Protein AF-D7MN73-F1 (afdb_monomer_lite)

Organism: Arabidopsis lyrata subsp. lyrata (NCBI:txid81972)

pLDDT: mean 75.79, std 19.29, range [33.62, 96.88]

Structure (mmCIF, N/CA/C/O backbone):
data_AF-D7MN73-F1
#
_entry.id   AF-D7MN73-F1
#
loop_
_atom_site.group_PDB
_atom_site.id
_atom_site.type_symbol
_atom_site.label_atom_id
_atom_site.label_alt_id
_atom_site.label_comp_id
_atom_site.label_asym_id
_atom_site.label_entity_id
_atom_site.label_seq_id
_atom_site.pdbx_PDB_ins_code
_atom_site.Cartn_x
_atom_site.Cartn_y
_atom_site.Cartn_z
_atom_site.occupancy
_atom_site.B_iso_or_equiv
_atom_site.auth_seq_id
_atom_site.auth_comp_id
_atom_site.auth_asym_id
_atom_site.auth_atom_id
_atom_site.pdbx_PDB_model_num
ATOM 1 N N . MET A 1 1 ? 33.977 55.362 81.901 1.00 36.03 1 MET A N 1
ATOM 2 C CA . MET A 1 1 ? 35.377 55.824 81.799 1.00 36.03 1 MET A CA 1
ATOM 3 C C . MET A 1 1 ? 36.002 55.154 80.587 1.00 36.03 1 MET A C 1
ATOM 5 O O . MET A 1 1 ? 36.007 53.937 80.608 1.00 36.03 1 MET A O 1
ATOM 9 N N . ALA A 1 2 ? 36.448 55.960 79.603 1.00 33.62 2 ALA A N 1
ATOM 10 C CA . ALA A 1 2 ? 37.440 55.701 78.534 1.00 33.62 2 ALA A CA 1
ATOM 11 C C . ALA A 1 2 ? 37.288 54.432 77.657 1.00 33.62 2 ALA A C 1
ATOM 13 O O . ALA A 1 2 ? 36.936 53.378 78.149 1.00 33.62 2 ALA A O 1
ATOM 14 N N . SER A 1 3 ? 37.621 54.329 76.372 1.00 35.16 3 SER A N 1
ATOM 15 C CA . SER A 1 3 ? 38.051 55.149 75.224 1.00 35.16 3 SER A CA 1
ATOM 16 C C . SER A 1 3 ? 38.224 54.069 74.125 1.00 35.16 3 SER A C 1
ATOM 18 O O . SER A 1 3 ? 38.653 52.963 74.432 1.00 35.16 3 SER A O 1
ATOM 20 N N . SER A 1 4 ? 37.898 54.224 72.847 1.00 36.56 4 SER A N 1
ATOM 21 C CA . SER A 1 4 ? 38.751 54.859 71.835 1.00 36.56 4 SER A CA 1
ATOM 22 C C . SER A 1 4 ? 38.380 54.264 70.464 1.00 36.56 4 SER A C 1
ATOM 24 O O . SER A 1 4 ? 38.065 53.082 70.349 1.00 36.56 4 SER A O 1
ATOM 26 N N . LEU A 1 5 ? 38.390 55.119 69.444 1.00 39.31 5 LEU A N 1
ATOM 27 C CA . LEU A 1 5 ? 38.181 54.827 68.024 1.00 39.31 5 LEU A CA 1
ATOM 28 C C . LEU A 1 5 ? 39.469 54.337 67.343 1.00 39.31 5 LEU A C 1
ATOM 30 O O . LEU A 1 5 ? 40.548 54.811 67.683 1.00 39.31 5 LEU A O 1
ATOM 34 N N . SER A 1 6 ? 39.331 53.504 66.306 1.00 37.16 6 SER A N 1
ATOM 35 C CA . SER A 1 6 ? 4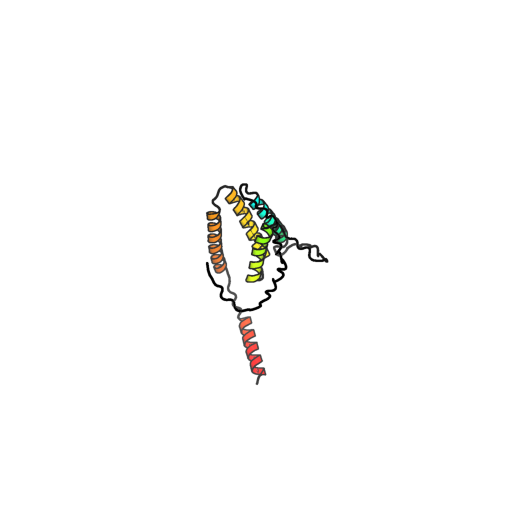0.101 53.494 65.035 1.00 37.16 6 SER A CA 1
ATOM 36 C C . SER A 1 6 ? 39.657 52.252 64.228 1.00 37.16 6 SER A C 1
ATOM 38 O O . SER A 1 6 ? 39.258 51.266 64.830 1.00 37.16 6 SER A O 1
ATOM 40 N N . ALA A 1 7 ? 39.603 52.167 62.899 1.00 35.38 7 ALA A N 1
ATOM 41 C CA . ALA A 1 7 ? 40.021 53.003 61.782 1.00 35.38 7 ALA A CA 1
ATOM 42 C C . ALA A 1 7 ? 39.158 52.635 60.548 1.00 35.38 7 ALA A C 1
ATOM 44 O O . ALA A 1 7 ? 38.699 51.500 60.427 1.00 35.38 7 ALA A O 1
ATOM 45 N N . LEU A 1 8 ? 38.983 53.566 59.607 1.00 40.75 8 LEU A N 1
ATOM 46 C CA . LEU A 1 8 ? 38.682 53.258 58.198 1.00 40.75 8 LEU A CA 1
ATOM 47 C C . LEU A 1 8 ? 40.020 53.189 57.441 1.00 40.75 8 LEU A C 1
ATOM 49 O O . LEU A 1 8 ? 40.956 53.883 57.850 1.00 40.75 8 LEU A O 1
ATOM 53 N N . PRO A 1 9 ? 40.132 52.428 56.332 1.00 41.91 9 PRO A N 1
ATOM 54 C CA . PRO A 1 9 ? 40.001 53.119 55.045 1.00 41.91 9 PRO A CA 1
ATOM 55 C C . PRO A 1 9 ? 39.524 52.267 53.846 1.00 41.91 9 PRO A C 1
ATOM 57 O O . PRO A 1 9 ? 39.570 51.043 53.835 1.00 41.91 9 PRO A O 1
ATOM 60 N N . PHE A 1 10 ? 39.230 53.014 52.779 1.00 35.28 10 PHE A N 1
ATOM 61 C CA . PHE A 1 10 ? 39.576 52.731 51.382 1.00 35.28 10 PHE A CA 1
ATOM 62 C C . PHE A 1 10 ? 38.466 52.265 50.419 1.00 35.28 10 PHE A C 1
ATOM 64 O O . PHE A 1 10 ? 37.763 51.278 50.595 1.00 35.28 10 PHE A O 1
ATOM 71 N N . SER A 1 11 ? 38.356 53.079 49.375 1.00 43.25 11 SER A N 1
ATOM 72 C CA . SER A 1 11 ? 37.472 53.112 48.213 1.00 43.25 11 SER A CA 1
ATOM 73 C C . SER A 1 11 ? 37.673 51.973 47.210 1.00 43.25 11 SER A C 1
ATOM 75 O O . SER A 1 11 ? 38.819 51.633 46.949 1.00 43.25 11 SER A O 1
ATOM 77 N N . ASP A 1 12 ? 36.610 51.559 46.499 1.00 35.53 12 ASP A N 1
ATOM 78 C CA . ASP A 1 12 ? 36.585 51.703 45.030 1.00 35.53 12 ASP A CA 1
ATOM 79 C C . ASP A 1 12 ? 35.171 51.630 44.411 1.00 35.53 12 ASP A C 1
ATOM 81 O O . ASP A 1 12 ? 34.273 50.921 44.872 1.00 35.53 12 ASP A O 1
ATOM 85 N N . ARG A 1 13 ? 34.990 52.398 43.335 1.00 43.38 13 ARG A N 1
ATOM 86 C CA . ARG A 1 13 ? 33.816 52.483 42.462 1.00 43.38 13 ARG A CA 1
ATOM 87 C C . ARG A 1 13 ? 33.722 51.243 41.575 1.00 43.38 13 ARG A C 1
ATOM 89 O O . ARG A 1 13 ? 34.643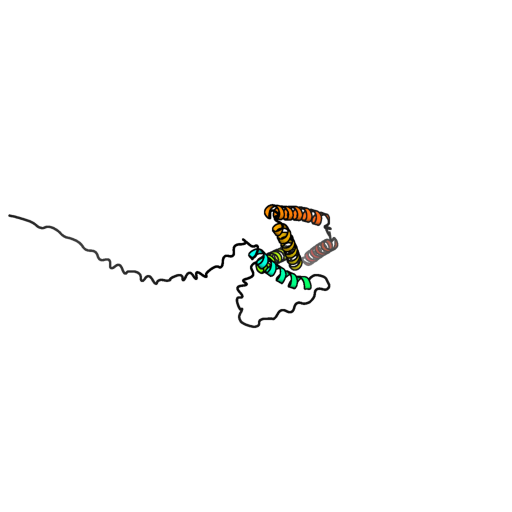 50.984 40.820 1.00 43.38 13 ARG A O 1
ATOM 96 N N . THR A 1 14 ? 32.538 50.640 41.454 1.00 39.81 14 THR A N 1
ATOM 97 C CA . THR A 1 14 ? 32.062 50.164 40.139 1.00 39.81 14 THR A CA 1
ATOM 98 C C . THR A 1 14 ? 30.546 50.322 40.009 1.00 39.81 14 THR A C 1
ATOM 100 O O . THR A 1 14 ? 29.739 49.665 40.662 1.00 39.81 14 THR A O 1
ATOM 103 N N . PHE A 1 15 ? 30.147 51.235 39.127 1.00 44.38 15 PHE A N 1
ATOM 104 C CA . PHE A 1 15 ? 28.768 51.476 38.721 1.00 44.38 15 PHE A CA 1
ATOM 105 C C . PHE A 1 15 ? 28.333 50.341 37.775 1.00 44.38 15 PHE A C 1
ATOM 107 O O . PHE A 1 15 ? 28.584 50.386 36.570 1.00 44.38 15 PHE A O 1
ATOM 114 N N . ARG A 1 16 ? 27.720 49.277 38.306 1.00 41.97 16 ARG A N 1
ATOM 115 C CA . ARG A 1 16 ? 27.167 48.181 37.489 1.00 41.97 16 ARG A CA 1
ATOM 116 C C . ARG A 1 16 ? 25.845 48.627 36.847 1.00 41.97 16 ARG A C 1
ATOM 118 O O . ARG A 1 16 ? 24.807 48.659 37.504 1.00 41.97 16 ARG A O 1
ATOM 125 N N . LYS A 1 17 ? 25.863 48.950 35.547 1.00 45.38 17 LYS A N 1
ATOM 126 C CA . LYS A 1 17 ? 24.643 49.100 34.730 1.00 45.38 17 LYS A CA 1
ATOM 127 C C . LYS A 1 17 ? 23.897 47.754 34.677 1.00 45.38 17 LYS A C 1
ATOM 129 O O . LYS A 1 17 ? 24.476 46.752 34.266 1.00 45.38 17 LYS A O 1
ATOM 134 N N . LYS A 1 18 ? 22.616 47.725 35.070 1.00 41.78 18 LYS A N 1
ATOM 135 C CA . LYS A 1 18 ? 21.716 46.579 34.833 1.00 41.78 18 LYS A CA 1
ATOM 136 C C . LYS A 1 18 ? 21.454 46.446 33.322 1.00 41.78 18 LYS A C 1
ATOM 138 O O . LYS A 1 18 ? 21.099 47.453 32.709 1.00 41.78 18 LYS A O 1
ATOM 143 N N . PRO A 1 19 ? 21.588 45.258 32.707 1.00 41.81 19 PRO A N 1
ATOM 144 C CA . PRO A 1 19 ? 21.167 45.073 31.327 1.00 41.81 19 PRO A CA 1
ATOM 145 C C . PRO A 1 19 ? 19.636 45.096 31.247 1.00 41.81 19 PRO A C 1
ATOM 147 O O . PRO A 1 19 ? 18.942 44.423 32.008 1.00 41.81 19 PRO A O 1
ATOM 150 N N . SER A 1 20 ? 19.122 45.893 30.312 1.00 45.16 20 SER A N 1
ATOM 151 C CA . SER A 1 20 ? 17.730 45.884 29.870 1.00 45.16 20 SER A CA 1
ATOM 152 C C . SER A 1 20 ? 17.434 44.519 29.243 1.00 45.16 20 SER A C 1
ATOM 154 O O . SER A 1 20 ? 17.771 44.274 28.083 1.00 45.16 20 SER A O 1
ATOM 156 N N . SER A 1 21 ? 16.828 43.617 30.011 1.00 51.53 21 SER A N 1
ATOM 157 C CA . SER A 1 21 ? 16.269 42.371 29.499 1.00 51.53 21 SER A CA 1
ATOM 158 C C . SER A 1 21 ? 15.045 42.706 28.647 1.00 51.53 21 SER A C 1
ATOM 160 O O . SER A 1 21 ? 13.918 42.768 29.142 1.00 51.53 21 SER A O 1
ATOM 162 N N . SER A 1 22 ? 15.272 42.961 27.358 1.00 49.62 22 SER A N 1
ATOM 163 C CA . SER A 1 22 ? 14.216 42.903 26.356 1.00 49.62 22 SER A CA 1
ATOM 164 C C . SER A 1 22 ? 13.629 41.499 26.420 1.00 49.62 22 SER A C 1
ATOM 166 O O . SER A 1 22 ? 14.261 40.536 25.981 1.00 49.62 22 SER A O 1
ATOM 168 N N . ASN A 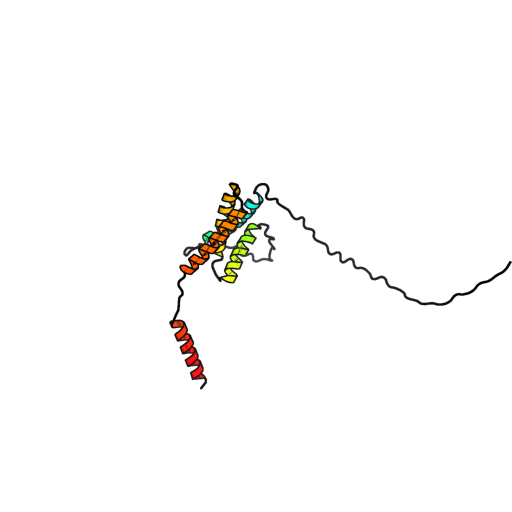1 23 ? 12.453 41.377 27.028 1.00 44.88 23 ASN A N 1
ATOM 169 C CA . ASN A 1 23 ? 11.679 40.152 27.046 1.00 44.88 23 ASN A CA 1
ATOM 170 C C . ASN A 1 23 ? 11.314 39.772 25.604 1.00 44.88 23 ASN A C 1
ATOM 172 O O . ASN A 1 23 ? 10.235 40.097 25.108 1.00 44.88 23 ASN A O 1
ATOM 176 N N . PHE A 1 24 ? 12.216 39.065 24.928 1.00 47.22 24 PHE A N 1
ATOM 177 C CA . PHE A 1 24 ? 11.911 38.305 23.728 1.00 47.22 24 PHE A CA 1
ATOM 178 C C . PHE A 1 24 ? 11.159 37.059 24.197 1.00 47.22 24 PHE A C 1
ATOM 180 O O . PHE A 1 24 ? 11.692 35.953 24.248 1.00 47.22 24 PHE A O 1
ATOM 187 N N . PHE A 1 25 ? 9.917 37.262 24.645 1.00 51.31 25 PHE A N 1
ATOM 188 C CA . PHE A 1 25 ? 8.993 36.167 24.878 1.00 51.31 25 PHE A CA 1
ATOM 189 C C . PHE A 1 25 ? 8.840 35.447 23.539 1.00 51.31 25 PHE A C 1
ATOM 191 O O . PHE A 1 25 ? 8.121 35.906 22.649 1.00 51.31 25 PHE A O 1
ATOM 198 N N . LEU A 1 26 ? 9.534 34.318 23.389 1.00 56.97 26 LEU A N 1
ATOM 199 C CA . LEU A 1 26 ? 9.176 33.296 22.424 1.00 56.97 26 LEU A CA 1
ATOM 200 C C . LEU A 1 26 ? 7.730 32.928 22.744 1.00 56.97 26 LEU A C 1
ATOM 202 O O . LEU A 1 26 ? 7.446 32.167 23.666 1.00 56.97 26 LEU A O 1
ATOM 206 N N . ARG A 1 27 ? 6.801 33.547 22.017 1.00 50.62 27 ARG A N 1
ATOM 207 C CA . ARG A 1 27 ? 5.392 33.182 22.000 1.00 50.62 27 ARG A CA 1
ATOM 208 C C . ARG A 1 27 ? 5.345 31.741 21.499 1.00 50.62 27 ARG A C 1
ATOM 210 O O . ARG A 1 27 ? 5.281 31.499 20.295 1.00 50.62 27 ARG A O 1
ATOM 217 N N . ALA A 1 28 ? 5.414 30.780 22.415 1.00 59.91 28 ALA A N 1
ATOM 218 C CA . ALA A 1 28 ? 5.048 29.410 22.128 1.00 59.91 28 ALA A CA 1
ATOM 219 C C . ALA A 1 28 ? 3.586 29.462 21.678 1.00 59.91 28 ALA A C 1
ATOM 221 O O . ALA A 1 28 ? 2.674 29.635 22.485 1.00 59.91 28 ALA A O 1
ATOM 222 N N . ARG A 1 29 ? 3.355 29.402 20.362 1.00 56.25 29 ARG A N 1
ATOM 223 C CA . ARG A 1 29 ? 2.027 29.149 19.808 1.00 56.25 29 ARG A CA 1
ATOM 224 C C . ARG A 1 29 ? 1.683 27.711 20.179 1.00 56.25 29 ARG A C 1
ATOM 226 O O . ARG A 1 29 ? 1.901 26.794 19.394 1.00 56.25 29 ARG A O 1
ATOM 233 N N . ALA A 1 30 ? 1.195 27.510 21.397 1.00 60.72 30 ALA A N 1
ATOM 234 C CA . ALA A 1 30 ? 0.545 26.273 21.778 1.00 60.72 30 ALA A CA 1
ATOM 235 C C . ALA A 1 30 ? -0.796 26.233 21.035 1.00 60.72 30 ALA A C 1
ATOM 237 O O . ALA A 1 30 ? -1.804 26.759 21.496 1.00 60.72 30 ALA A O 1
ATOM 238 N N . ALA A 1 31 ? -0.775 25.690 19.820 1.00 66.81 31 ALA A N 1
ATOM 239 C CA . ALA A 1 31 ? -1.994 25.283 19.148 1.00 66.81 31 ALA A CA 1
ATOM 240 C C . ALA A 1 31 ? -2.534 24.055 19.887 1.00 66.81 31 ALA A C 1
ATOM 242 O O . ALA A 1 31 ? -1.795 23.088 20.095 1.00 66.81 31 ALA A O 1
ATOM 243 N N . ALA A 1 32 ? -3.801 24.100 20.299 1.00 70.06 32 ALA A N 1
ATOM 244 C CA . ALA A 1 32 ? -4.473 22.934 20.850 1.00 70.06 32 ALA A CA 1
ATOM 245 C C . ALA A 1 32 ? -4.418 21.807 19.810 1.00 70.06 32 ALA A C 1
ATOM 247 O O . ALA A 1 32 ? -4.772 22.006 18.647 1.00 70.06 32 ALA A O 1
ATOM 248 N N . LYS A 1 33 ? -3.903 20.644 20.212 1.00 73.25 33 LYS A N 1
ATOM 249 C CA . LYS A 1 33 ? -3.773 19.488 19.330 1.00 73.25 33 LYS A CA 1
ATOM 250 C C . LYS A 1 33 ? -4.889 18.516 19.656 1.00 73.25 33 LYS A C 1
ATOM 252 O O . LYS A 1 33 ? -4.950 18.004 20.770 1.00 73.25 33 LYS A O 1
ATOM 257 N N . GLU A 1 34 ? -5.769 18.282 18.696 1.00 72.31 34 GLU A N 1
ATOM 258 C CA . GLU A 1 34 ? -6.813 17.277 18.847 1.00 72.31 34 GLU A CA 1
ATOM 259 C C . GLU A 1 34 ? -6.183 15.881 18.850 1.00 72.31 34 GLU A C 1
ATOM 261 O O . GLU A 1 34 ? -5.422 15.513 17.950 1.00 72.31 34 GLU A O 1
ATOM 266 N N . VAL A 1 35 ? -6.479 15.104 19.893 1.00 74.19 35 VAL A N 1
ATOM 267 C CA . VAL A 1 35 ? -6.028 13.719 20.035 1.00 74.19 35 VAL A CA 1
ATOM 268 C C . VAL A 1 35 ? -7.247 12.822 19.911 1.00 74.19 35 VAL A C 1
ATOM 270 O O . VAL A 1 35 ? -8.132 12.832 20.764 1.00 74.19 35 VAL A O 1
ATOM 273 N N . HIS A 1 36 ? -7.290 12.027 18.846 1.00 70.88 36 HIS A N 1
ATOM 274 C CA . HIS A 1 36 ? -8.321 11.014 18.675 1.00 70.88 36 HIS A CA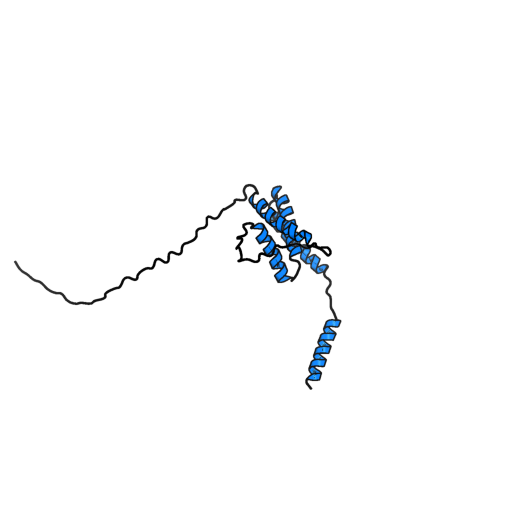 1
ATOM 275 C C . HIS A 1 36 ? -7.784 9.644 19.080 1.00 70.88 36 HIS A C 1
ATOM 277 O O . HIS A 1 36 ? -6.781 9.172 18.542 1.00 70.88 36 HIS A O 1
ATOM 283 N N . PHE A 1 37 ? -8.482 8.982 19.998 1.00 73.81 37 PHE A N 1
ATOM 284 C CA . PHE A 1 37 ? -8.184 7.606 20.372 1.00 73.81 37 PHE A CA 1
ATOM 285 C C . PHE A 1 37 ? -8.966 6.643 19.487 1.00 73.81 37 PHE A C 1
ATOM 287 O O . PHE A 1 37 ? -10.167 6.795 19.277 1.00 73.81 37 PHE A O 1
ATOM 294 N N . ASN A 1 38 ? -8.287 5.612 18.995 1.00 70.56 38 ASN A N 1
ATOM 295 C CA . ASN A 1 38 ? -8.888 4.570 18.172 1.00 70.56 38 ASN A CA 1
ATOM 296 C C . ASN A 1 38 ? -9.637 3.535 19.039 1.00 70.56 38 ASN A C 1
ATOM 298 O O . ASN A 1 38 ? -9.345 2.347 18.951 1.00 70.56 38 ASN A O 1
ATOM 302 N N . ARG A 1 39 ? -10.546 3.978 19.921 1.00 66.25 39 ARG A N 1
ATOM 303 C CA . ARG A 1 39 ? -11.378 3.071 20.738 1.00 66.25 39 ARG A CA 1
ATOM 304 C C . ARG A 1 39 ? -12.490 2.418 19.908 1.00 66.25 39 ARG A C 1
ATOM 306 O O . ARG A 1 39 ? -12.736 1.233 20.071 1.00 66.25 39 ARG A O 1
ATOM 313 N N . ASP A 1 40 ? -13.041 3.155 18.939 1.00 66.94 40 ASP A N 1
ATOM 314 C CA . ASP A 1 40 ? -14.220 2.727 18.163 1.00 66.94 40 ASP A CA 1
ATOM 315 C C . ASP A 1 40 ? -13.915 2.442 16.677 1.00 66.94 40 ASP A C 1
ATOM 317 O O . ASP A 1 40 ? -14.817 2.379 15.841 1.00 66.94 40 ASP A O 1
ATOM 321 N N . GLY A 1 41 ? -12.636 2.386 16.281 1.00 73.00 41 GLY A N 1
ATOM 322 C CA . GLY A 1 41 ? -12.254 2.294 14.861 1.00 73.00 41 GLY A CA 1
ATOM 323 C C . GLY A 1 41 ? -12.526 3.574 14.048 1.00 73.00 41 GLY A C 1
ATOM 324 O O . GLY A 1 41 ? -12.306 3.622 12.840 1.00 73.00 41 GLY A O 1
ATOM 325 N N . SER A 1 42 ? -13.001 4.647 14.681 1.00 75.06 42 SER A N 1
ATOM 326 C CA . SER A 1 42 ? -13.339 5.910 14.011 1.00 75.06 42 SER A CA 1
ATOM 327 C C . SER A 1 42 ? -12.117 6.585 13.374 1.00 75.06 42 SER A C 1
ATOM 329 O O . SER A 1 42 ? -12.209 7.140 12.279 1.00 75.06 42 SER A O 1
ATOM 331 N N . VAL A 1 43 ? -10.948 6.484 14.014 1.00 80.06 43 VAL A N 1
ATOM 332 C CA . VAL A 1 43 ? -9.680 7.024 13.498 1.00 80.06 43 VAL A CA 1
ATOM 333 C C . VAL A 1 43 ? -9.212 6.248 12.270 1.00 80.06 43 VAL A C 1
ATOM 335 O O . VAL A 1 43 ? -8.837 6.856 11.271 1.00 80.06 43 VAL A O 1
ATOM 338 N N . THR A 1 44 ? -9.282 4.916 12.304 1.00 80.75 44 THR A N 1
ATOM 339 C CA . THR A 1 44 ? -8.899 4.076 11.156 1.00 80.75 44 THR A CA 1
ATOM 340 C C . THR A 1 44 ? -9.813 4.307 9.957 1.00 80.75 44 THR A C 1
ATOM 342 O O . THR A 1 44 ? -9.306 4.451 8.847 1.00 80.75 44 THR A O 1
ATOM 345 N N . LYS A 1 45 ? -11.123 4.486 10.170 1.00 83.62 45 LYS A N 1
ATOM 346 C CA . LYS A 1 45 ? -12.067 4.882 9.109 1.00 83.62 45 LYS A CA 1
ATOM 347 C C . LYS A 1 45 ? -11.743 6.250 8.500 1.00 83.62 45 LYS A C 1
ATOM 349 O O . LYS A 1 45 ? -11.784 6.392 7.282 1.00 83.62 45 LYS A O 1
ATOM 354 N N . LYS A 1 46 ? -11.379 7.253 9.312 1.00 83.62 46 LYS A N 1
ATOM 355 C CA . LYS A 1 46 ? -10.949 8.574 8.806 1.00 83.62 46 LYS A CA 1
ATOM 356 C C . LYS A 1 46 ? -9.673 8.473 7.961 1.00 83.62 46 LYS A C 1
ATOM 358 O O . LYS A 1 46 ? -9.592 9.083 6.898 1.00 83.62 46 LYS A O 1
ATOM 363 N N . LEU A 1 47 ? -8.698 7.674 8.402 1.00 85.19 47 LEU A N 1
ATOM 364 C CA . LEU A 1 47 ? -7.470 7.419 7.639 1.00 85.19 47 LEU A CA 1
ATOM 365 C C . LEU A 1 47 ? -7.760 6.689 6.323 1.00 85.19 47 LEU A C 1
ATOM 367 O O . LEU A 1 47 ? -7.221 7.072 5.283 1.00 85.19 47 LEU A O 1
ATOM 371 N N . GLN A 1 48 ? -8.634 5.682 6.365 1.00 87.56 48 GLN A N 1
ATOM 372 C CA . GLN A 1 48 ? -9.065 4.935 5.189 1.00 87.56 48 GLN A CA 1
ATOM 373 C C . GLN A 1 48 ? -9.769 5.848 4.185 1.00 87.56 48 GLN A C 1
ATOM 375 O O . GLN A 1 48 ? -9.394 5.847 3.021 1.00 87.56 48 GLN A O 1
ATOM 380 N N . ALA A 1 49 ? -10.690 6.708 4.626 1.00 88.75 49 ALA A N 1
ATOM 381 C CA . ALA A 1 49 ? -11.370 7.657 3.744 1.00 88.75 49 ALA A CA 1
ATOM 382 C C . ALA A 1 49 ? -10.385 8.590 3.009 1.00 88.75 49 ALA A C 1
ATOM 384 O O . ALA A 1 49 ? -10.570 8.896 1.829 1.00 88.75 49 ALA A O 1
ATOM 385 N N . GLY A 1 50 ? -9.307 9.012 3.682 1.00 88.00 50 GLY A N 1
ATOM 386 C CA . GLY A 1 50 ? -8.219 9.756 3.048 1.00 88.00 50 GLY A CA 1
ATOM 387 C C . GLY A 1 50 ? -7.475 8.940 1.985 1.00 88.00 50 GLY A C 1
ATOM 388 O O . GLY A 1 50 ? -7.235 9.437 0.885 1.00 88.00 50 GLY A O 1
ATOM 389 N N . ALA A 1 51 ? -7.143 7.682 2.279 1.00 89.25 51 ALA A N 1
ATOM 390 C CA . ALA A 1 51 ? -6.514 6.777 1.315 1.00 89.25 51 ALA A CA 1
ATOM 391 C C . ALA A 1 51 ? -7.429 6.485 0.108 1.00 89.25 51 ALA A C 1
ATOM 393 O O . ALA A 1 51 ? -6.975 6.550 -1.035 1.00 89.25 51 ALA A O 1
ATOM 394 N N . ASP A 1 52 ? -8.721 6.246 0.352 1.00 92.00 52 ASP A N 1
ATOM 395 C CA . ASP A 1 52 ? -9.748 5.994 -0.664 1.00 92.00 52 ASP A CA 1
ATOM 396 C C . ASP A 1 52 ? -9.861 7.157 -1.653 1.00 92.00 52 ASP A C 1
ATOM 398 O O . ASP A 1 52 ? -10.025 6.945 -2.855 1.00 92.00 52 ASP A O 1
ATOM 402 N N . MET A 1 53 ? -9.770 8.397 -1.164 1.00 90.12 53 MET A N 1
ATOM 403 C CA . MET A 1 53 ? -9.849 9.591 -2.007 1.00 90.12 53 MET A CA 1
ATOM 404 C C . MET A 1 53 ? -8.713 9.631 -3.035 1.00 90.12 53 MET A C 1
ATOM 406 O O . MET A 1 53 ? -8.954 9.868 -4.220 1.00 90.12 53 MET A O 1
ATOM 410 N N . VAL A 1 54 ? -7.479 9.364 -2.597 1.00 88.88 54 VAL A N 1
ATOM 411 C CA . VAL A 1 54 ? -6.306 9.339 -3.485 1.00 88.88 54 VAL A CA 1
ATOM 412 C C . VAL A 1 54 ? -6.388 8.157 -4.446 1.00 88.88 54 VAL A C 1
ATOM 414 O O . VAL A 1 54 ? -6.123 8.313 -5.637 1.00 88.88 54 VAL A O 1
ATOM 417 N N . ALA A 1 55 ? -6.792 6.987 -3.954 1.00 90.56 55 ALA A N 1
ATOM 418 C CA . ALA A 1 55 ? -6.907 5.784 -4.767 1.00 90.56 55 ALA A CA 1
ATOM 419 C C . ALA A 1 55 ? -7.963 5.927 -5.871 1.00 90.56 55 ALA A C 1
ATOM 421 O O . ALA A 1 55 ? -7.704 5.543 -7.006 1.00 90.56 55 ALA A O 1
ATOM 422 N N . LYS A 1 56 ? -9.117 6.545 -5.589 1.00 89.56 56 LYS A N 1
ATOM 423 C CA . LYS A 1 56 ? -10.145 6.826 -6.609 1.00 89.56 56 LYS A CA 1
ATOM 424 C C . LYS A 1 56 ? -9.635 7.770 -7.698 1.00 89.56 56 LYS A C 1
ATOM 426 O O . LYS A 1 56 ? -9.912 7.546 -8.874 1.00 89.56 56 LYS A O 1
ATOM 431 N N . LEU A 1 57 ? -8.874 8.796 -7.313 1.00 88.19 57 LEU A N 1
ATOM 432 C CA . LEU A 1 57 ? -8.277 9.751 -8.249 1.00 88.19 57 LEU A CA 1
ATOM 433 C C . LEU A 1 57 ? -7.239 9.086 -9.163 1.00 88.19 57 LEU A C 1
ATOM 435 O O . LEU A 1 57 ? -7.208 9.340 -10.359 1.00 88.19 57 LEU A O 1
ATOM 439 N N . LEU A 1 58 ? -6.379 8.246 -8.597 1.00 89.19 58 LEU A N 1
ATOM 440 C CA . LEU A 1 58 ? -5.288 7.600 -9.328 1.00 89.19 58 LEU A CA 1
ATOM 441 C C . LEU A 1 58 ? -5.726 6.318 -10.050 1.00 89.19 58 LEU A C 1
ATOM 443 O O . LEU A 1 58 ? -5.110 5.903 -11.029 1.00 89.19 58 LEU A O 1
ATOM 447 N N . GLY A 1 59 ? -6.821 5.702 -9.610 1.00 88.19 59 GLY A N 1
ATOM 448 C CA . GLY A 1 59 ? -7.399 4.526 -10.250 1.00 88.19 59 GLY A CA 1
ATOM 449 C C . GLY A 1 59 ? -7.883 4.812 -11.668 1.00 88.19 59 GLY A C 1
ATOM 450 O O . GLY A 1 59 ? -7.748 3.958 -12.538 1.00 88.19 59 GLY A O 1
ATOM 451 N N . VAL A 1 60 ? -8.376 6.026 -11.941 1.00 88.31 60 VAL A N 1
ATOM 452 C CA . VAL A 1 60 ? -8.803 6.401 -13.299 1.00 88.31 60 VAL A CA 1
ATOM 453 C C . VAL A 1 60 ? -7.632 6.640 -14.251 1.00 88.31 60 VAL A C 1
ATOM 455 O O . VAL A 1 60 ? -7.830 6.572 -15.460 1.00 88.31 60 VAL A O 1
ATOM 458 N N . THR A 1 61 ? -6.427 6.895 -13.731 1.00 87.19 61 THR A N 1
ATOM 459 C CA . THR A 1 61 ? -5.224 7.152 -14.538 1.00 87.19 61 THR A CA 1
ATOM 460 C C . THR A 1 61 ? -4.426 5.886 -14.845 1.00 87.19 61 THR A C 1
ATOM 462 O O . THR A 1 61 ? -3.458 5.952 -15.595 1.00 87.19 61 THR A O 1
ATOM 465 N N . LEU A 1 62 ? -4.788 4.738 -14.264 1.00 87.81 62 LEU A N 1
ATOM 466 C CA . LEU A 1 62 ? -4.021 3.506 -14.424 1.00 87.81 62 LEU A CA 1
ATOM 467 C C . LEU A 1 62 ? -4.338 2.799 -15.757 1.00 87.81 62 LEU A C 1
ATOM 469 O O . LEU A 1 62 ? -5.497 2.658 -16.147 1.00 87.81 62 LEU A O 1
ATOM 473 N N . GLY A 1 63 ? -3.297 2.279 -16.412 1.00 86.81 63 GLY A N 1
ATOM 474 C CA . GLY A 1 63 ? -3.402 1.440 -17.608 1.00 86.81 63 GLY A CA 1
ATOM 475 C C . GLY A 1 63 ? -3.306 2.200 -18.941 1.00 86.81 63 GLY A C 1
ATOM 476 O O . GLY A 1 63 ? -3.306 3.429 -18.973 1.00 86.81 63 GLY A O 1
ATOM 477 N N . PRO A 1 64 ? -3.249 1.474 -20.075 1.00 84.44 64 PRO A N 1
ATOM 478 C CA . PRO A 1 64 ? -3.022 2.061 -21.403 1.00 84.44 64 PRO A CA 1
ATOM 479 C C . PRO A 1 64 ? -4.166 2.965 -21.889 1.00 84.44 64 PRO A C 1
ATOM 481 O O . PRO A 1 64 ? -3.989 3.736 -22.824 1.00 84.44 64 PRO A O 1
ATOM 484 N N . LYS A 1 65 ? -5.345 2.870 -21.261 1.00 88.38 65 LYS A N 1
ATOM 485 C CA . LYS A 1 65 ? -6.518 3.721 -21.515 1.00 88.38 65 LYS A CA 1
ATOM 486 C C . LYS A 1 65 ? -6.850 4.608 -20.307 1.00 88.38 65 LYS A C 1
ATOM 488 O O . LYS A 1 65 ? -8.026 4.849 -20.028 1.00 88.38 65 LYS A O 1
ATOM 493 N N . GLY A 1 66 ? -5.828 5.043 -19.568 1.00 86.19 66 GLY A N 1
ATOM 494 C CA . GLY A 1 66 ? -5.984 5.969 -18.449 1.00 86.19 66 GLY A CA 1
ATOM 495 C C . GLY A 1 66 ? -6.730 7.239 -18.870 1.00 86.19 66 GLY A C 1
ATOM 496 O O . GLY A 1 66 ? -6.521 7.774 -19.959 1.00 86.19 66 GLY A O 1
ATOM 497 N N . ARG A 1 67 ? -7.644 7.704 -18.019 1.00 89.81 67 ARG A N 1
ATOM 498 C CA . ARG A 1 67 ? -8.421 8.927 -18.239 1.00 89.81 67 ARG A CA 1
ATOM 499 C C . ARG A 1 67 ? -7.663 10.136 -17.709 1.00 89.81 67 ARG A C 1
ATOM 501 O O . ARG A 1 67 ? -7.001 10.064 -16.677 1.00 89.81 67 ARG A O 1
ATOM 508 N N . ASN A 1 68 ? -7.835 11.268 -18.382 1.00 87.44 68 ASN A N 1
ATOM 509 C CA . ASN A 1 68 ? -7.264 12.533 -17.941 1.00 87.44 68 ASN A CA 1
ATOM 510 C C . ASN A 1 68 ? -7.993 13.047 -16.697 1.00 87.44 68 ASN A C 1
ATOM 512 O O . ASN A 1 68 ? -9.222 13.008 -16.615 1.00 87.44 68 ASN A O 1
ATOM 516 N N . VAL A 1 69 ? -7.224 13.568 -15.745 1.00 84.81 69 VAL A N 1
ATOM 517 C CA . VAL A 1 69 ? -7.738 14.209 -14.534 1.00 84.81 69 VAL A CA 1
ATOM 518 C C . VAL A 1 69 ? -7.536 15.711 -14.674 1.00 84.81 69 VAL A C 1
ATOM 520 O O . VAL A 1 69 ? -6.417 16.176 -14.880 1.00 84.81 69 VAL A O 1
ATOM 523 N N . VAL A 1 70 ? -8.621 16.477 -14.566 1.00 83.25 70 VAL A N 1
ATOM 524 C CA . VAL A 1 70 ? -8.563 17.940 -14.629 1.00 83.25 70 VAL A CA 1
ATOM 525 C C . VAL A 1 70 ? -8.232 18.480 -13.244 1.00 83.25 70 VAL A C 1
ATOM 527 O O . VAL A 1 70 ? -8.966 18.253 -12.283 1.00 83.25 70 VAL A O 1
ATOM 530 N N . LEU A 1 71 ? -7.123 19.209 -13.144 1.00 80.81 71 LEU A N 1
ATOM 531 C CA . LEU A 1 71 ? -6.711 19.899 -11.927 1.00 80.81 71 LEU A CA 1
ATOM 532 C C . LEU A 1 71 ? -6.964 21.395 -12.097 1.00 80.81 71 LEU A C 1
ATOM 534 O O . LEU A 1 71 ? -6.515 22.003 -13.067 1.00 80.81 71 LEU A O 1
ATOM 538 N N . GLN A 1 72 ? -7.671 22.002 -11.145 1.00 79.19 72 GLN A N 1
ATOM 539 C CA . GLN A 1 72 ? -7.834 23.450 -11.131 1.00 79.19 72 GLN A CA 1
ATOM 540 C C . GLN A 1 72 ? -6.481 24.103 -10.824 1.00 79.19 72 GLN A C 1
ATOM 542 O O . GLN A 1 72 ? -5.937 23.928 -9.731 1.00 79.19 72 GLN A O 1
ATOM 547 N N . ASN A 1 73 ? -5.945 24.871 -11.774 1.00 64.69 73 ASN A N 1
ATOM 548 C CA . ASN A 1 73 ? -4.710 25.613 -11.558 1.00 64.69 73 ASN A CA 1
ATOM 549 C C . ASN A 1 73 ? -5.013 26.862 -10.713 1.00 64.69 73 ASN A C 1
ATOM 551 O O . ASN A 1 73 ? -5.743 27.756 -11.143 1.00 64.69 73 ASN A O 1
ATOM 555 N N . LYS A 1 74 ? -4.502 26.914 -9.479 1.00 64.00 74 LYS A N 1
ATOM 556 C CA . LYS A 1 74 ? -4.669 28.064 -8.578 1.00 64.00 74 LYS A CA 1
ATOM 557 C C . LYS A 1 74 ? -3.634 29.137 -8.930 1.00 64.00 74 LYS A C 1
ATOM 559 O O . LYS A 1 74 ? -2.594 29.209 -8.287 1.00 64.00 74 LYS A O 1
ATOM 564 N N . TYR A 1 75 ? -3.897 29.977 -9.925 1.00 55.34 75 TYR A N 1
ATOM 565 C CA . TYR A 1 75 ? -3.143 31.228 -10.057 1.00 55.34 75 TYR A CA 1
ATOM 566 C C . TYR A 1 75 ? -3.546 32.164 -8.900 1.00 55.34 75 TYR A C 1
ATOM 568 O O . TYR A 1 75 ? -4.653 32.697 -8.879 1.00 55.34 75 TYR A O 1
ATOM 576 N N . GLY A 1 76 ? -2.676 32.283 -7.889 1.00 64.56 76 GLY A N 1
ATOM 577 C CA . GLY A 1 76 ? -2.854 33.084 -6.668 1.00 64.56 76 GLY A CA 1
ATOM 578 C C . GLY A 1 76 ? -1.832 32.698 -5.579 1.00 64.56 76 GLY A C 1
ATOM 579 O O . GLY A 1 76 ? -1.222 31.632 -5.688 1.00 64.56 76 GLY A O 1
ATOM 580 N N . PRO A 1 77 ? -1.599 33.530 -4.539 1.00 46.94 77 PRO A N 1
ATOM 581 C CA . PRO A 1 77 ? -0.625 33.227 -3.489 1.00 46.94 77 PRO A CA 1
ATOM 582 C C . PRO A 1 77 ? -0.960 31.888 -2.812 1.00 46.94 77 PRO A C 1
ATOM 584 O O . PRO A 1 77 ? -2.141 31.597 -2.583 1.00 46.94 77 PRO A O 1
ATOM 587 N N . PRO A 1 78 ? 0.049 31.050 -2.507 1.00 47.38 78 PRO A N 1
ATOM 588 C CA . PRO A 1 78 ? -0.169 29.689 -2.046 1.00 47.38 78 PRO A CA 1
ATOM 589 C C . PRO A 1 78 ? -0.986 29.706 -0.756 1.00 47.38 78 PRO A C 1
ATOM 591 O O . PRO A 1 78 ? -0.504 30.088 0.310 1.00 47.38 78 PRO A O 1
ATOM 594 N N . LYS A 1 79 ? -2.243 29.258 -0.833 1.00 40.78 79 LYS A N 1
ATOM 595 C CA . LYS A 1 79 ? -2.990 28.901 0.369 1.00 40.78 79 LYS A CA 1
ATOM 596 C C . LYS A 1 79 ? -2.303 27.661 0.926 1.00 40.78 79 LYS A C 1
ATOM 598 O O . LYS A 1 79 ? -2.423 26.589 0.336 1.00 40.78 79 LYS A O 1
ATOM 603 N N . ILE A 1 80 ? -1.563 27.823 2.021 1.00 35.09 80 ILE A N 1
ATOM 604 C CA . ILE A 1 80 ? -1.025 26.715 2.812 1.00 35.09 80 ILE A CA 1
ATOM 605 C C . ILE A 1 80 ? -2.243 25.952 3.335 1.00 35.09 80 ILE A C 1
ATOM 607 O O . ILE A 1 80 ? -2.830 26.307 4.356 1.00 35.09 80 ILE A O 1
ATOM 611 N N . VAL A 1 81 ? -2.701 24.960 2.574 1.00 44.50 81 VAL A N 1
ATOM 612 C CA . VAL A 1 81 ? -3.713 24.027 3.051 1.00 44.50 81 VAL A CA 1
ATOM 613 C C . VAL A 1 81 ? -2.960 23.091 3.976 1.00 44.50 81 VAL A C 1
ATOM 615 O O . VAL A 1 81 ? -2.154 22.268 3.548 1.00 44.50 81 VAL A O 1
ATOM 618 N N . ASN A 1 82 ? -3.136 23.300 5.274 1.00 49.16 82 ASN A N 1
ATOM 619 C CA . ASN A 1 82 ? -2.587 22.423 6.287 1.00 49.16 82 ASN A CA 1
ATOM 620 C C . ASN A 1 82 ? -3.451 21.154 6.272 1.00 49.16 82 ASN A C 1
ATOM 622 O O . ASN A 1 82 ? -4.358 21.012 7.077 1.00 49.16 82 ASN A O 1
ATOM 626 N N . ASP A 1 83 ? -3.245 20.299 5.263 1.00 48.91 83 ASP A N 1
ATOM 627 C CA . ASP A 1 83 ? -4.131 19.179 4.940 1.00 48.91 83 ASP A CA 1
ATOM 628 C C . ASP A 1 83 ? -4.317 18.270 6.165 1.00 48.91 83 ASP A C 1
ATOM 630 O O . ASP A 1 83 ? -3.400 17.553 6.581 1.00 48.91 83 ASP A O 1
ATOM 634 N N . GLU A 1 84 ? -5.510 18.312 6.750 1.00 56.50 84 GLU A N 1
ATOM 635 C CA . GLU A 1 84 ? -5.885 17.609 7.984 1.00 56.50 84 GLU A CA 1
ATOM 636 C C . GLU A 1 84 ? -6.039 16.093 7.781 1.00 56.50 84 GLU A C 1
ATOM 638 O O . GLU A 1 84 ? -6.254 15.338 8.728 1.00 56.50 84 GLU A O 1
ATOM 643 N N . ASN A 1 85 ? -5.887 15.607 6.545 1.00 76.00 85 ASN A N 1
ATOM 644 C CA . ASN A 1 85 ? -6.112 14.209 6.217 1.00 76.00 85 ASN A CA 1
ATOM 645 C C . ASN A 1 85 ? -4.805 13.401 6.251 1.00 76.00 85 ASN A C 1
ATOM 647 O O . ASN A 1 85 ? -4.100 13.240 5.251 1.00 76.00 85 ASN A O 1
ATOM 651 N N . VAL A 1 86 ? -4.472 12.889 7.436 1.00 82.12 86 VAL A N 1
ATOM 652 C CA . VAL A 1 86 ? -3.251 12.101 7.690 1.00 82.12 86 VAL A CA 1
ATOM 653 C C . VAL A 1 86 ? -3.148 10.884 6.757 1.00 82.12 86 VAL A C 1
ATOM 655 O O . VAL A 1 86 ? -2.055 10.572 6.289 1.00 82.12 86 VAL A O 1
ATOM 658 N N . GLY A 1 87 ? -4.272 10.250 6.399 1.00 83.62 87 GLY A N 1
ATOM 659 C CA . GLY A 1 87 ? -4.293 9.098 5.486 1.00 83.62 87 GLY A CA 1
ATOM 660 C C . GLY A 1 87 ? -3.762 9.420 4.084 1.00 83.62 87 GLY A C 1
ATOM 661 O O . GLY A 1 87 ? -2.967 8.662 3.530 1.00 83.62 87 GLY A O 1
ATOM 662 N N . VAL A 1 88 ? -4.108 10.596 3.548 1.00 88.50 88 VAL A N 1
ATOM 663 C CA . VAL A 1 88 ? -3.620 11.078 2.242 1.00 88.50 88 VAL A CA 1
ATOM 664 C C . VAL A 1 88 ? -2.100 11.235 2.255 1.00 88.50 88 VAL A C 1
ATOM 666 O O . VAL A 1 88 ? -1.419 10.823 1.315 1.00 88.50 88 VAL A O 1
ATOM 669 N N . LYS A 1 89 ? -1.555 11.819 3.328 1.00 88.12 89 LYS A N 1
ATOM 670 C CA . LYS A 1 89 ? -0.113 12.072 3.470 1.00 88.12 89 LYS A CA 1
ATOM 671 C C . LYS A 1 89 ? 0.688 10.773 3.534 1.00 88.12 89 LYS A C 1
ATOM 673 O O . LYS A 1 89 ? 1.708 10.667 2.859 1.00 88.12 89 LYS A O 1
ATOM 678 N N . LEU A 1 90 ? 0.205 9.784 4.288 1.00 87.19 90 LEU A N 1
ATOM 679 C CA . LEU A 1 90 ? 0.870 8.484 4.424 1.00 87.19 90 LEU A CA 1
ATOM 680 C C . LEU A 1 90 ? 0.969 7.752 3.081 1.00 87.19 90 LEU A C 1
ATOM 682 O O . LEU A 1 90 ? 2.045 7.295 2.696 1.00 87.19 90 LEU A O 1
ATOM 686 N N . VAL A 1 91 ? -0.135 7.696 2.335 1.00 89.38 91 VAL A N 1
ATOM 687 C CA . VAL A 1 91 ? -0.177 7.013 1.035 1.00 89.38 91 VAL A CA 1
ATOM 688 C C . VAL A 1 91 ? 0.647 7.764 -0.015 1.00 89.38 91 VAL A C 1
ATOM 690 O O . VAL A 1 91 ? 1.405 7.147 -0.765 1.00 89.38 91 VAL A O 1
ATOM 693 N N . ARG A 1 92 ? 0.591 9.103 -0.026 1.00 89.19 92 ARG A N 1
ATOM 694 C CA . ARG A 1 92 ? 1.453 9.925 -0.891 1.00 89.19 92 ARG A CA 1
ATOM 695 C C . ARG A 1 92 ? 2.935 9.707 -0.615 1.00 89.19 92 ARG A C 1
ATOM 697 O O . ARG A 1 92 ? 3.713 9.636 -1.559 1.00 89.19 92 ARG A O 1
ATOM 704 N N . GLN A 1 93 ? 3.326 9.578 0.651 1.00 90.12 93 GLN A N 1
ATOM 705 C CA . GLN A 1 93 ? 4.719 9.331 1.011 1.00 90.12 93 GLN A CA 1
ATOM 706 C C . GLN A 1 93 ? 5.209 7.971 0.494 1.00 90.12 93 GLN A C 1
ATOM 708 O O . GLN A 1 93 ? 6.360 7.865 0.074 1.00 90.12 93 GLN A O 1
ATOM 713 N N . ALA A 1 94 ? 4.353 6.945 0.491 1.00 89.00 94 ALA A N 1
ATOM 714 C CA . ALA A 1 94 ? 4.688 5.650 -0.097 1.00 89.00 94 ALA A CA 1
ATOM 715 C C . ALA A 1 94 ? 4.934 5.766 -1.612 1.00 89.00 94 ALA A C 1
ATOM 717 O O . ALA A 1 94 ? 5.969 5.314 -2.096 1.00 89.00 94 ALA A O 1
ATOM 718 N N . GLY A 1 95 ? 4.034 6.439 -2.338 1.00 90.50 95 GLY A N 1
ATOM 719 C CA . GLY A 1 95 ? 4.186 6.662 -3.780 1.00 90.50 95 GLY A CA 1
ATOM 720 C C . GLY A 1 95 ? 5.408 7.511 -4.144 1.00 90.50 95 GLY A C 1
ATOM 721 O O . GLY A 1 95 ? 6.120 7.170 -5.086 1.00 90.50 95 GLY A O 1
ATOM 722 N N . ALA A 1 96 ? 5.690 8.570 -3.376 1.00 91.38 96 ALA A N 1
ATOM 723 C CA . ALA A 1 96 ? 6.866 9.420 -3.574 1.00 91.38 96 ALA A CA 1
ATOM 724 C C . ALA A 1 96 ? 8.169 8.622 -3.428 1.00 91.38 96 ALA A C 1
ATOM 726 O O . ALA A 1 96 ? 9.007 8.649 -4.320 1.00 91.38 96 ALA A O 1
ATOM 727 N N . LYS A 1 97 ? 8.286 7.805 -2.373 1.00 92.88 97 LYS A N 1
ATOM 728 C CA . LYS A 1 97 ? 9.457 6.937 -2.179 1.00 92.88 97 LYS A CA 1
ATOM 729 C C . LYS A 1 97 ? 9.650 5.934 -3.316 1.00 92.88 97 LYS A C 1
ATOM 731 O O . LYS A 1 97 ? 10.785 5.648 -3.678 1.00 92.88 97 LYS A O 1
ATOM 736 N N . THR A 1 98 ? 8.568 5.374 -3.867 1.00 92.69 98 THR A N 1
ATOM 737 C CA . THR A 1 98 ? 8.677 4.494 -5.042 1.00 92.69 98 THR A CA 1
ATOM 738 C C . THR A 1 98 ? 9.204 5.262 -6.247 1.00 92.69 98 THR A C 1
ATOM 740 O O . THR A 1 98 ? 10.109 4.777 -6.916 1.00 92.69 98 THR A O 1
ATOM 743 N N . ASN A 1 99 ? 8.684 6.465 -6.489 1.00 92.25 99 ASN A N 1
ATOM 744 C CA . ASN A 1 99 ? 9.126 7.304 -7.595 1.00 92.25 99 ASN A CA 1
ATOM 745 C C . ASN A 1 99 ? 10.614 7.668 -7.488 1.00 92.25 99 ASN A C 1
ATOM 747 O O . ASN A 1 99 ? 11.332 7.578 -8.475 1.00 92.25 99 ASN A O 1
ATOM 751 N N . ASP A 1 100 ? 11.086 8.015 -6.291 1.00 93.31 100 ASP A N 1
ATOM 752 C CA . ASP A 1 100 ? 12.482 8.406 -6.070 1.00 93.31 100 ASP A CA 1
ATOM 753 C C . ASP A 1 100 ? 13.467 7.244 -6.303 1.00 93.31 100 ASP A C 1
ATOM 755 O O . ASP A 1 100 ? 14.605 7.468 -6.708 1.00 93.31 100 ASP A O 1
ATOM 759 N N . LEU A 1 101 ? 13.042 6.000 -6.050 1.00 91.75 101 LEU A N 1
ATOM 760 C CA . LEU A 1 101 ? 13.889 4.808 -6.182 1.00 91.75 101 LEU A CA 1
ATOM 761 C C . LEU A 1 101 ? 13.798 4.142 -7.560 1.00 91.75 101 LEU A C 1
ATOM 763 O O . LEU A 1 101 ? 14.805 3.656 -8.069 1.00 91.75 101 LEU A O 1
ATOM 767 N N . ALA A 1 102 ? 12.596 4.062 -8.130 1.00 88.62 102 ALA A N 1
ATOM 768 C CA . ALA A 1 102 ? 12.324 3.317 -9.359 1.00 88.62 102 ALA A CA 1
ATOM 769 C C . ALA A 1 102 ? 12.095 4.217 -10.584 1.00 88.62 102 ALA A C 1
ATOM 771 O O . ALA A 1 102 ? 12.189 3.732 -11.707 1.00 88.62 102 ALA A O 1
ATOM 772 N N . GLY A 1 103 ? 11.779 5.502 -10.390 1.00 90.12 103 GLY A N 1
ATOM 773 C CA . GLY A 1 103 ? 11.447 6.448 -11.465 1.00 90.12 103 GLY A CA 1
ATOM 774 C C . GLY A 1 103 ? 10.048 6.281 -12.074 1.00 90.12 103 GLY A C 1
ATOM 775 O O . GLY A 1 103 ? 9.643 7.101 -12.890 1.00 90.12 103 GLY A O 1
ATOM 776 N N . ASP A 1 104 ? 9.309 5.242 -11.681 1.00 89.75 104 ASP A N 1
ATOM 777 C CA . ASP A 1 104 ? 7.939 4.945 -12.106 1.00 89.75 104 ASP A CA 1
ATOM 778 C C . ASP A 1 104 ? 7.236 4.082 -11.034 1.00 89.75 104 ASP A C 1
ATOM 780 O O . ASP A 1 104 ? 7.837 3.679 -10.034 1.00 89.75 104 ASP A O 1
ATOM 784 N N . GLY A 1 105 ? 5.943 3.803 -11.202 1.00 89.50 105 GLY A N 1
ATOM 785 C CA . GLY A 1 105 ? 5.168 2.919 -10.332 1.00 89.50 105 GLY A CA 1
ATOM 786 C C . GLY A 1 105 ? 4.536 3.618 -9.130 1.00 89.50 105 GLY A C 1
ATOM 787 O O . GLY A 1 105 ? 3.940 2.954 -8.283 1.00 89.50 105 GLY A O 1
ATOM 788 N N . SER A 1 106 ? 4.599 4.950 -9.056 1.00 91.44 106 SER A N 1
ATOM 789 C CA . SER A 1 106 ? 3.983 5.732 -7.974 1.00 91.44 106 SER A CA 1
ATOM 790 C C . SER A 1 106 ? 2.472 5.482 -7.864 1.00 91.44 106 SER A C 1
ATOM 792 O O . SER A 1 106 ? 1.953 5.273 -6.766 1.00 91.44 106 SER A O 1
ATOM 794 N N . THR A 1 107 ? 1.771 5.416 -8.999 1.00 91.75 107 THR A N 1
ATOM 795 C CA . THR A 1 107 ? 0.335 5.110 -9.072 1.00 91.75 107 THR A CA 1
ATOM 796 C C . THR A 1 107 ? 0.046 3.681 -8.610 1.00 91.75 107 THR A C 1
ATOM 798 O O . THR A 1 107 ? -0.844 3.467 -7.787 1.00 91.75 107 THR A O 1
ATOM 801 N N . THR A 1 108 ? 0.841 2.711 -9.070 1.00 92.50 108 THR A N 1
ATOM 802 C CA . THR A 1 108 ? 0.704 1.294 -8.701 1.00 92.50 108 THR A CA 1
ATOM 803 C C . THR A 1 108 ? 0.923 1.084 -7.205 1.00 92.50 108 THR A C 1
ATOM 805 O O . THR A 1 108 ? 0.105 0.435 -6.555 1.00 92.50 108 THR A O 1
ATOM 808 N N . SER A 1 109 ? 1.964 1.687 -6.625 1.00 93.25 109 SER A N 1
ATOM 809 C CA . SER A 1 109 ? 2.243 1.613 -5.186 1.00 93.25 109 SER A CA 1
ATOM 810 C C . SER A 1 109 ? 1.105 2.170 -4.340 1.00 93.25 109 SER A C 1
ATOM 812 O O . SER A 1 109 ? 0.755 1.587 -3.314 1.00 93.25 109 SER A O 1
ATOM 814 N N . ILE A 1 110 ? 0.501 3.280 -4.769 1.00 92.56 110 ILE A N 1
ATOM 815 C CA . ILE A 1 110 ? -0.611 3.902 -4.046 1.00 92.56 110 ILE A CA 1
ATOM 816 C C . ILE A 1 110 ? -1.858 3.010 -4.075 1.00 92.56 110 ILE A C 1
ATOM 818 O O . ILE A 1 110 ? -2.484 2.811 -3.033 1.00 92.56 110 ILE A O 1
ATOM 822 N N . ILE A 1 111 ? -2.201 2.438 -5.231 1.00 93.06 111 ILE A N 1
ATOM 823 C CA . ILE A 1 111 ? -3.356 1.534 -5.353 1.00 93.06 111 ILE A CA 1
ATOM 824 C C . ILE A 1 111 ? -3.124 0.234 -4.570 1.00 93.06 111 ILE A C 1
ATOM 826 O O . ILE A 1 111 ? -4.025 -0.231 -3.874 1.00 93.06 111 ILE A O 1
ATOM 830 N N . LEU A 1 112 ? -1.912 -0.327 -4.610 1.00 93.56 112 LEU A N 1
ATOM 831 C CA . LEU A 1 112 ? -1.564 -1.504 -3.809 1.00 93.56 112 LEU A CA 1
ATOM 832 C C . LEU A 1 112 ? -1.653 -1.219 -2.305 1.00 93.56 112 LEU A C 1
ATOM 834 O O . LEU A 1 112 ? -2.231 -2.013 -1.563 1.00 93.56 112 LEU A O 1
ATOM 838 N N . ALA A 1 113 ? -1.134 -0.075 -1.851 1.00 92.81 113 ALA A N 1
ATOM 839 C CA . ALA A 1 113 ? -1.238 0.336 -0.454 1.00 92.81 113 ALA A CA 1
ATOM 840 C C . ALA A 1 113 ? -2.704 0.481 -0.020 1.00 92.81 113 ALA A C 1
ATOM 842 O O . ALA A 1 113 ? -3.081 0.007 1.051 1.00 92.81 113 ALA A O 1
ATOM 843 N N . HIS A 1 114 ? -3.542 1.085 -0.864 1.00 92.56 114 HIS A N 1
ATOM 844 C CA . HIS A 1 114 ? -4.979 1.211 -0.626 1.00 92.56 114 HIS A CA 1
ATOM 845 C C . HIS A 1 114 ? -5.680 -0.149 -0.485 1.00 92.56 114 HIS A C 1
ATOM 847 O O . HIS A 1 114 ? -6.434 -0.348 0.474 1.00 92.56 114 HIS A O 1
ATOM 853 N N . GLY A 1 115 ? -5.384 -1.101 -1.375 1.00 93.12 115 GLY A N 1
ATOM 854 C CA . GLY A 1 115 ? -5.928 -2.459 -1.307 1.00 93.12 115 GLY A CA 1
ATOM 855 C C . GLY A 1 115 ? -5.532 -3.185 -0.018 1.00 93.12 115 GLY A C 1
ATOM 856 O O . GLY A 1 115 ? -6.393 -3.714 0.685 1.00 93.12 115 GLY A O 1
ATOM 857 N N . LEU A 1 116 ? -4.247 -3.133 0.349 1.00 93.69 116 LEU A N 1
ATOM 858 C CA . LEU A 1 116 ? -3.740 -3.748 1.583 1.00 93.69 116 LEU A CA 1
ATOM 859 C C . LEU A 1 116 ? -4.363 -3.138 2.843 1.00 93.69 116 LEU A C 1
ATOM 861 O O . LEU A 1 116 ? -4.701 -3.868 3.773 1.00 93.69 116 LEU A O 1
ATOM 865 N N . ILE A 1 117 ? -4.535 -1.814 2.882 1.00 91.75 117 ILE A N 1
ATOM 866 C CA . ILE A 1 117 ? -5.178 -1.125 4.009 1.00 91.75 117 ILE A CA 1
ATOM 867 C C . ILE A 1 117 ? -6.646 -1.546 4.120 1.00 91.75 117 ILE A C 1
ATOM 869 O O . ILE A 1 117 ? -7.106 -1.871 5.213 1.00 91.75 117 ILE A O 1
ATOM 873 N N . THR A 1 118 ? -7.373 -1.572 3.001 1.00 92.31 118 THR A N 1
ATOM 874 C CA . THR A 1 118 ? -8.803 -1.907 2.978 1.00 92.31 118 THR A CA 1
ATOM 875 C C . THR A 1 118 ? -9.051 -3.337 3.453 1.00 92.31 118 THR A C 1
ATOM 877 O O . THR A 1 118 ? -9.887 -3.555 4.331 1.00 92.31 118 THR A O 1
ATOM 880 N N . GLU A 1 119 ? -8.306 -4.310 2.925 1.00 93.38 119 GLU A N 1
ATOM 881 C CA . GLU A 1 119 ? -8.441 -5.709 3.342 1.00 93.38 119 GLU A CA 1
ATOM 882 C C . GLU A 1 119 ? -7.893 -5.941 4.756 1.00 93.38 119 GLU A C 1
ATOM 884 O O . GLU A 1 119 ? -8.517 -6.630 5.564 1.00 93.38 119 GLU A O 1
ATOM 889 N N . GLY A 1 120 ? -6.783 -5.291 5.115 1.00 92.25 120 GLY A N 1
ATOM 890 C CA . GLY A 1 120 ? -6.217 -5.368 6.460 1.00 92.25 120 GLY A CA 1
ATOM 891 C C . GLY A 1 120 ? -7.185 -4.869 7.536 1.00 92.25 120 GLY A C 1
ATOM 892 O O . GLY A 1 120 ? -7.367 -5.536 8.554 1.00 92.25 120 GLY A O 1
ATOM 893 N N . ILE A 1 121 ? -7.866 -3.742 7.301 1.00 90.62 121 ILE A N 1
ATOM 894 C CA . ILE A 1 121 ? -8.870 -3.206 8.234 1.00 90.62 121 ILE A CA 1
ATOM 895 C C . ILE A 1 121 ? -10.050 -4.172 8.388 1.00 90.62 121 ILE A C 1
ATOM 897 O O . ILE A 1 121 ? -10.513 -4.365 9.514 1.00 90.62 121 ILE A O 1
ATOM 901 N N . LYS A 1 122 ? -10.521 -4.812 7.309 1.00 91.19 122 LYS A N 1
ATOM 902 C CA . LYS A 1 122 ? -11.601 -5.815 7.388 1.00 91.19 122 LYS A CA 1
ATOM 903 C C . LYS A 1 122 ? -11.212 -6.996 8.281 1.00 91.19 122 LYS A C 1
ATOM 905 O O . LYS A 1 122 ? -11.973 -7.359 9.174 1.00 91.19 122 LYS A O 1
ATOM 910 N N . VAL A 1 123 ? -10.012 -7.547 8.090 1.00 92.38 123 VAL A N 1
ATOM 911 C CA . VAL A 1 123 ? -9.513 -8.705 8.856 1.00 92.38 123 VAL A CA 1
ATOM 912 C C . VAL A 1 123 ? -9.284 -8.357 10.331 1.00 92.38 123 VAL A C 1
ATOM 914 O O . VAL A 1 123 ? -9.606 -9.151 11.217 1.00 92.38 123 VAL A O 1
ATOM 917 N N . VAL A 1 124 ? -8.767 -7.159 10.616 1.00 90.44 124 VAL A N 1
ATOM 918 C CA . VAL A 1 124 ? -8.575 -6.677 11.995 1.00 90.44 124 VAL A CA 1
ATOM 919 C C . VAL A 1 124 ? -9.914 -6.377 12.674 1.00 90.44 124 VAL A C 1
ATOM 921 O O . VAL A 1 124 ? -10.087 -6.707 13.844 1.00 90.44 124 VAL A O 1
ATOM 924 N N . SER A 1 125 ? -10.889 -5.825 11.946 1.00 87.62 125 SER A N 1
ATOM 925 C CA . SER A 1 125 ? -12.242 -5.581 12.478 1.00 87.62 125 SER A CA 1
ATOM 926 C C . SER A 1 125 ? -12.971 -6.878 12.836 1.00 87.62 125 SER A C 1
ATOM 928 O O . SER A 1 125 ? -13.817 -6.869 13.722 1.00 87.62 125 SER A O 1
ATOM 930 N N . ALA A 1 126 ? -12.611 -7.998 12.200 1.00 89.31 126 ALA A N 1
ATOM 931 C CA . ALA A 1 126 ? -13.105 -9.329 12.552 1.00 89.31 126 ALA A CA 1
ATOM 932 C C . ALA A 1 126 ? -12.488 -9.899 13.851 1.00 89.31 126 ALA A C 1
ATOM 934 O O . ALA A 1 126 ? -12.805 -11.021 14.234 1.00 89.31 126 ALA A O 1
ATOM 935 N N . GLY A 1 127 ? -11.612 -9.152 14.535 1.00 87.50 127 GLY A N 1
ATOM 936 C CA . GLY A 1 127 ? -10.992 -9.557 15.802 1.00 87.50 127 GLY A CA 1
ATOM 937 C C . GLY A 1 127 ? -9.621 -10.224 15.657 1.00 87.50 127 GLY A C 1
ATOM 938 O O . GLY A 1 127 ? -9.056 -10.694 16.644 1.00 87.50 127 GLY A O 1
ATOM 939 N N . THR A 1 128 ? -9.051 -10.258 14.449 1.00 92.06 128 THR A N 1
ATOM 940 C CA . THR A 1 128 ? -7.716 -10.832 14.218 1.00 92.06 128 THR A CA 1
ATOM 941 C C . THR A 1 128 ? -6.624 -9.934 14.796 1.00 92.06 128 THR A C 1
ATOM 943 O O . THR A 1 128 ? -6.690 -8.708 14.705 1.00 92.06 128 THR A O 1
ATOM 946 N N . ASN A 1 129 ? -5.559 -10.537 15.331 1.00 93.44 129 ASN A N 1
ATOM 947 C CA . ASN A 1 129 ? -4.424 -9.791 15.863 1.00 93.44 129 ASN A CA 1
ATOM 948 C C . ASN A 1 129 ? -3.690 -8.998 14.749 1.00 93.44 129 ASN A C 1
ATOM 950 O O . ASN A 1 129 ? -3.070 -9.614 13.873 1.00 93.44 129 ASN A O 1
ATOM 954 N N . PRO A 1 130 ? -3.661 -7.649 14.802 1.00 90.69 130 PRO A N 1
ATOM 955 C CA . PRO A 1 130 ? -3.056 -6.819 13.757 1.00 90.69 130 PRO A CA 1
ATOM 956 C C . PRO A 1 130 ? -1.545 -7.041 13.603 1.00 90.69 130 PRO A C 1
ATOM 958 O O . PRO A 1 130 ? -1.010 -6.897 12.506 1.00 90.69 130 PRO A O 1
ATOM 961 N N . ILE A 1 131 ? -0.848 -7.440 14.672 1.00 94.38 131 ILE A N 1
ATOM 962 C CA . ILE A 1 131 ? 0.599 -7.702 14.642 1.00 94.38 131 ILE A CA 1
ATOM 963 C C . ILE A 1 131 ? 0.892 -8.948 13.803 1.00 94.38 131 ILE A C 1
ATOM 965 O O . ILE A 1 131 ? 1.853 -8.971 13.034 1.00 94.38 131 ILE A O 1
ATOM 969 N N . GLN A 1 132 ? 0.069 -9.991 13.938 1.00 94.56 132 GLN A N 1
ATOM 970 C CA . GLN A 1 132 ? 0.232 -11.211 13.149 1.00 94.56 132 GLN A CA 1
ATOM 971 C C . GLN A 1 132 ? -0.091 -10.964 11.676 1.00 94.56 132 GLN A C 1
ATOM 973 O O . GLN A 1 132 ? 0.666 -11.410 10.816 1.00 94.56 132 GLN A O 1
ATOM 978 N N . VAL A 1 133 ? -1.147 -10.194 11.392 1.00 94.12 133 VAL A N 1
ATOM 979 C CA . VAL A 1 133 ? -1.511 -9.796 10.024 1.00 94.12 133 VAL A CA 1
ATOM 980 C C . VAL A 1 133 ? -0.370 -9.018 9.366 1.00 94.12 133 VAL A C 1
ATOM 982 O O . VAL A 1 133 ? 0.077 -9.394 8.285 1.00 94.12 133 VAL A O 1
ATOM 985 N N . ALA A 1 134 ? 0.176 -7.999 10.039 1.00 93.06 134 ALA A N 1
ATOM 986 C CA . ALA A 1 134 ? 1.295 -7.213 9.517 1.00 93.06 134 ALA A CA 1
ATOM 987 C C . ALA A 1 134 ? 2.534 -8.082 9.234 1.00 93.06 134 ALA A C 1
ATOM 989 O O . ALA A 1 134 ? 3.101 -8.025 8.142 1.00 93.06 134 ALA A O 1
ATOM 990 N N . ARG A 1 135 ? 2.908 -8.963 10.173 1.00 95.94 135 ARG A N 1
ATOM 991 C CA . ARG A 1 135 ? 4.021 -9.911 9.981 1.00 95.94 135 ARG A CA 1
ATOM 992 C C . ARG A 1 135 ? 3.770 -10.876 8.819 1.00 95.94 135 ARG A C 1
ATOM 994 O O . ARG A 1 135 ? 4.706 -11.209 8.094 1.00 95.94 135 ARG A O 1
ATOM 1001 N N . GLY A 1 136 ? 2.533 -11.337 8.646 1.00 95.88 136 GLY A N 1
ATOM 1002 C CA . GLY A 1 136 ? 2.132 -12.193 7.529 1.00 95.88 136 GLY A CA 1
ATOM 1003 C C . GLY A 1 136 ? 2.283 -11.488 6.181 1.00 95.88 136 GLY A C 1
ATOM 1004 O O . GLY A 1 136 ? 2.882 -12.051 5.261 1.00 95.88 136 GLY A O 1
ATOM 1005 N N . ILE A 1 137 ? 1.827 -10.235 6.091 1.00 95.62 137 ILE A N 1
ATOM 1006 C CA . ILE A 1 137 ? 1.974 -9.395 4.893 1.00 95.62 137 ILE A CA 1
ATOM 1007 C C . ILE A 1 137 ? 3.456 -9.197 4.555 1.00 95.62 137 ILE A C 1
ATOM 1009 O O . ILE A 1 137 ? 3.851 -9.415 3.413 1.00 95.62 137 ILE A O 1
ATOM 1013 N N . GLU A 1 138 ? 4.301 -8.862 5.534 1.00 95.44 138 GLU A N 1
ATOM 1014 C CA . GLU A 1 138 ? 5.741 -8.670 5.307 1.00 95.44 138 GLU A CA 1
ATOM 1015 C C . GLU A 1 138 ? 6.446 -9.937 4.807 1.00 95.44 138 GLU A C 1
ATOM 1017 O O . GLU A 1 138 ? 7.270 -9.872 3.891 1.00 95.44 138 GLU A O 1
ATOM 1022 N N . ARG A 1 139 ? 6.143 -11.099 5.399 1.00 96.75 139 ARG A N 1
ATOM 1023 C CA . ARG A 1 139 ? 6.715 -12.385 4.964 1.00 96.75 139 ARG A CA 1
ATOM 1024 C C . ARG A 1 139 ? 6.294 -12.723 3.539 1.00 96.75 139 ARG A C 1
ATOM 1026 O O . ARG A 1 139 ? 7.138 -13.102 2.731 1.00 96.75 139 ARG A O 1
ATOM 1033 N N . THR A 1 140 ? 5.015 -12.531 3.234 1.00 96.00 140 THR A N 1
ATOM 1034 C CA . THR A 1 140 ? 4.459 -12.780 1.900 1.00 96.00 140 THR A CA 1
ATOM 1035 C C . THR A 1 140 ? 5.084 -11.841 0.873 1.00 96.00 140 THR A C 1
ATOM 1037 O O . THR A 1 140 ? 5.540 -12.296 -0.170 1.00 96.00 140 THR A O 1
ATOM 1040 N N . ALA A 1 141 ? 5.210 -10.549 1.189 1.00 95.69 141 ALA A N 1
ATOM 1041 C CA . ALA A 1 141 ? 5.858 -9.573 0.317 1.00 95.69 141 ALA A CA 1
ATOM 1042 C C . ALA A 1 141 ? 7.318 -9.950 0.018 1.00 95.69 141 ALA A C 1
ATOM 1044 O O . ALA A 1 141 ? 7.744 -9.893 -1.133 1.00 95.69 141 ALA A O 1
ATOM 1045 N N . LYS A 1 142 ? 8.081 -10.395 1.026 1.00 96.12 142 LYS A N 1
ATOM 1046 C CA . LYS A 1 142 ? 9.463 -10.863 0.829 1.00 96.12 142 LYS A CA 1
ATOM 1047 C C . LYS A 1 142 ? 9.534 -12.071 -0.105 1.00 96.12 142 LYS A C 1
ATOM 1049 O O . LYS A 1 142 ? 10.369 -12.077 -1.004 1.00 96.12 142 LYS A O 1
ATOM 1054 N N . ALA A 1 143 ? 8.660 -13.059 0.085 1.00 96.88 143 ALA A N 1
ATOM 1055 C CA . ALA A 1 143 ? 8.599 -14.234 -0.783 1.00 96.88 143 ALA A CA 1
ATOM 1056 C C . ALA A 1 143 ? 8.232 -13.855 -2.229 1.00 96.88 143 ALA A C 1
ATOM 1058 O O . ALA A 1 143 ? 8.906 -14.276 -3.164 1.00 96.88 143 ALA A O 1
ATOM 1059 N N . LEU A 1 144 ? 7.237 -12.981 -2.413 1.00 95.38 144 LEU A N 1
ATOM 1060 C CA . LEU A 1 144 ? 6.829 -12.500 -3.736 1.00 95.38 144 LEU A CA 1
ATOM 1061 C C . LEU A 1 144 ? 7.936 -11.716 -4.446 1.00 95.38 144 LEU A C 1
ATOM 1063 O O . LEU A 1 144 ? 8.094 -11.848 -5.653 1.00 95.38 144 LEU A O 1
ATOM 1067 N N . VAL A 1 145 ? 8.734 -10.924 -3.726 1.00 95.50 145 VAL A N 1
ATOM 1068 C CA . VAL A 1 145 ? 9.881 -10.219 -4.324 1.00 95.50 145 VAL A CA 1
ATOM 1069 C C . VAL A 1 145 ? 10.943 -11.200 -4.831 1.00 95.50 145 VAL A C 1
ATOM 1071 O O . VAL A 1 145 ? 11.561 -10.937 -5.863 1.00 95.50 145 VAL A O 1
ATOM 1074 N N . LEU A 1 146 ? 11.163 -12.322 -4.138 1.00 95.00 146 LEU A N 1
ATOM 1075 C CA . LEU A 1 146 ? 12.076 -13.368 -4.613 1.00 95.00 146 LEU A CA 1
ATOM 1076 C C . LEU A 1 146 ? 11.546 -14.024 -5.890 1.00 95.00 146 LEU A C 1
ATOM 1078 O O . LEU A 1 146 ? 12.303 -14.182 -6.845 1.00 95.00 146 LEU A O 1
ATOM 1082 N N . GLU A 1 147 ? 10.248 -14.312 -5.935 1.00 95.44 147 GLU A N 1
ATOM 1083 C CA . GLU A 1 147 ? 9.610 -14.889 -7.119 1.00 95.44 147 GLU A CA 1
ATOM 1084 C C . GLU A 1 147 ? 9.598 -13.911 -8.305 1.00 95.44 147 GLU A C 1
ATOM 1086 O O . GLU A 1 147 ? 9.928 -14.262 -9.430 1.00 95.44 147 GLU A O 1
ATOM 1091 N N . LEU A 1 148 ? 9.350 -12.622 -8.072 1.00 93.50 148 LEU A N 1
ATOM 1092 C CA . LEU A 1 148 ? 9.446 -11.615 -9.135 1.00 93.50 148 LEU A CA 1
ATOM 1093 C C . LEU A 1 148 ? 10.859 -11.517 -9.721 1.00 93.50 148 LEU A C 1
ATOM 1095 O O . LEU A 1 148 ? 11.020 -11.240 -10.911 1.00 93.50 148 LEU A O 1
ATOM 1099 N N . ARG A 1 149 ? 11.896 -11.753 -8.908 1.00 92.75 149 ARG A N 1
ATOM 1100 C CA . ARG A 1 149 ? 13.276 -11.822 -9.403 1.00 92.75 149 ARG A CA 1
ATOM 1101 C C . ARG A 1 149 ? 13.520 -13.071 -10.243 1.00 92.75 149 ARG A C 1
ATOM 1103 O O . ARG A 1 149 ? 14.234 -12.951 -11.233 1.00 92.75 149 ARG A O 1
ATOM 1110 N N . SER A 1 150 ? 12.943 -14.221 -9.887 1.00 93.81 150 SER A N 1
ATOM 1111 C CA . SER A 1 150 ? 13.074 -15.455 -10.679 1.00 93.81 150 SER A CA 1
ATOM 1112 C C . SER A 1 150 ? 12.350 -15.344 -12.026 1.00 93.81 150 SER A C 1
ATOM 1114 O O . SER A 1 150 ? 12.863 -15.807 -13.042 1.00 93.81 150 SER A O 1
ATOM 1116 N N . MET A 1 151 ? 11.212 -14.646 -12.061 1.00 93.62 151 MET A N 1
ATOM 1117 C CA . MET A 1 151 ? 10.450 -14.363 -13.283 1.00 93.62 151 MET A CA 1
ATOM 1118 C C . MET A 1 151 ? 11.096 -13.293 -14.181 1.00 93.62 151 MET A C 1
ATOM 1120 O O . MET A 1 151 ? 10.723 -13.151 -15.350 1.00 93.62 151 MET A O 1
ATOM 1124 N N . SER A 1 152 ? 12.034 -12.505 -13.649 1.00 92.19 152 SER A N 1
ATOM 1125 C CA . SER A 1 152 ? 12.677 -11.415 -14.381 1.00 92.19 152 SER A CA 1
ATOM 1126 C C . SER A 1 152 ? 13.619 -11.942 -15.463 1.00 92.19 152 SER A C 1
ATOM 1128 O O . SER A 1 152 ? 14.417 -12.852 -15.245 1.00 92.19 152 SER A O 1
ATOM 1130 N N . ARG A 1 153 ? 13.568 -11.327 -16.648 1.00 88.75 153 ARG A N 1
ATOM 1131 C CA . ARG A 1 153 ? 14.471 -11.640 -17.760 1.00 88.75 153 ARG A CA 1
ATOM 1132 C C . ARG A 1 153 ? 15.583 -10.606 -17.838 1.00 88.75 153 ARG A C 1
ATOM 1134 O O . ARG A 1 153 ? 15.325 -9.424 -18.055 1.00 88.75 153 ARG A O 1
ATOM 1141 N N . LYS A 1 154 ? 16.832 -11.058 -17.718 1.00 86.00 154 LYS A N 1
ATOM 1142 C CA . LYS A 1 154 ? 18.000 -10.202 -17.938 1.00 86.00 154 LYS A CA 1
ATOM 1143 C C . LYS A 1 154 ? 18.173 -9.961 -19.435 1.00 86.00 154 LYS A C 1
ATOM 1145 O O . LYS A 1 154 ? 18.399 -10.898 -20.194 1.00 86.00 154 LYS A O 1
ATOM 1150 N N . ILE A 1 155 ? 18.090 -8.703 -19.851 1.00 83.06 155 ILE A N 1
ATOM 1151 C CA . ILE A 1 155 ? 18.362 -8.306 -21.232 1.00 83.06 155 ILE A CA 1
ATOM 1152 C C . ILE A 1 155 ? 19.845 -7.947 -21.322 1.00 83.06 155 ILE A C 1
ATOM 1154 O O . ILE A 1 155 ? 20.296 -6.994 -20.690 1.00 83.06 155 ILE A O 1
ATOM 1158 N N . VAL A 1 156 ? 20.610 -8.719 -22.093 1.00 78.38 156 VAL A N 1
ATOM 1159 C CA . VAL A 1 156 ? 21.993 -8.385 -22.460 1.00 78.38 156 VAL A CA 1
ATOM 1160 C C . VAL A 1 156 ? 21.957 -7.874 -23.894 1.00 78.38 156 VAL A C 1
ATOM 1162 O O . VAL A 1 156 ? 21.827 -8.653 -24.835 1.00 78.38 156 VAL A O 1
ATOM 1165 N N . SER A 1 157 ? 22.002 -6.553 -24.067 1.00 74.62 157 SER A N 1
ATOM 1166 C CA . SER A 1 157 ? 22.033 -5.950 -25.401 1.00 74.62 157 SER A CA 1
ATOM 1167 C C . SER A 1 157 ? 23.473 -5.861 -25.900 1.00 74.62 157 SER A C 1
ATOM 1169 O O . SER A 1 157 ? 24.202 -4.936 -25.548 1.00 74.62 157 SER A O 1
ATOM 1171 N N . TYR A 1 158 ? 23.881 -6.812 -26.742 1.00 67.75 158 TYR A N 1
ATOM 1172 C CA . TYR A 1 158 ? 25.177 -6.785 -27.437 1.00 67.75 158 TYR A CA 1
ATOM 1173 C C . TYR A 1 158 ? 25.337 -5.554 -28.346 1.00 67.75 158 TYR A C 1
ATOM 1175 O O . TYR A 1 158 ? 26.449 -5.082 -28.571 1.00 67.75 158 TYR A O 1
ATOM 1183 N N . LEU A 1 159 ? 24.222 -4.991 -28.818 1.00 65.06 159 LEU A N 1
ATOM 1184 C CA . LEU A 1 159 ? 24.202 -3.860 -29.744 1.00 65.06 159 LEU A CA 1
ATOM 1185 C C . LEU A 1 159 ? 24.645 -2.549 -29.075 1.00 65.06 159 LEU A C 1
ATOM 1187 O O . LEU A 1 159 ? 25.304 -1.731 -29.710 1.00 65.06 159 LEU A O 1
ATOM 1191 N N . VAL A 1 160 ? 24.359 -2.375 -27.779 1.00 64.06 160 VAL A N 1
ATOM 1192 C CA . VAL A 1 160 ? 24.850 -1.217 -27.012 1.00 64.06 160 VAL A CA 1
ATOM 1193 C C . VAL A 1 160 ? 26.356 -1.324 -26.797 1.00 64.06 160 VAL A C 1
ATOM 1195 O O . VAL A 1 160 ? 27.055 -0.351 -27.054 1.00 64.06 160 VAL A O 1
ATOM 1198 N N . TYR A 1 161 ? 26.863 -2.506 -26.423 1.00 65.69 161 TYR A N 1
ATOM 1199 C CA . TYR A 1 161 ? 28.301 -2.724 -26.231 1.00 65.69 161 TYR A CA 1
ATOM 1200 C C . TYR A 1 161 ? 29.092 -2.445 -27.509 1.00 65.69 161 TYR A C 1
ATOM 1202 O O . TYR A 1 161 ? 30.050 -1.677 -27.452 1.00 65.69 161 TYR A O 1
ATOM 1210 N N . MET A 1 162 ? 28.643 -2.961 -28.660 1.00 67.50 162 MET A N 1
ATOM 1211 C CA . MET A 1 162 ? 29.284 -2.676 -29.949 1.00 67.50 162 MET A CA 1
ATOM 1212 C C . MET A 1 162 ? 29.259 -1.189 -30.314 1.00 67.50 162 MET A C 1
ATOM 1214 O O . MET A 1 162 ? 30.253 -0.683 -30.822 1.00 67.50 162 MET A O 1
ATOM 1218 N N . PHE A 1 163 ? 28.167 -0.465 -30.044 1.00 74.12 163 PHE A N 1
ATOM 1219 C CA . PHE A 1 163 ? 28.108 0.969 -30.344 1.00 74.12 163 PHE A CA 1
ATOM 1220 C C . PHE A 1 163 ? 29.022 1.799 -29.440 1.00 74.12 163 PHE A C 1
ATOM 1222 O O . PHE A 1 163 ? 29.710 2.688 -29.940 1.00 74.12 163 PHE A O 1
ATOM 1229 N N . THR A 1 164 ? 29.079 1.520 -28.134 1.00 74.69 164 THR A N 1
ATOM 1230 C CA . THR A 1 164 ? 30.029 2.210 -27.243 1.00 74.69 164 THR A CA 1
ATOM 1231 C C . THR A 1 164 ? 31.475 1.886 -27.588 1.00 74.69 164 THR A C 1
ATOM 1233 O O . THR A 1 164 ? 32.301 2.796 -27.590 1.00 74.69 164 THR A O 1
ATOM 1236 N N . ASP A 1 165 ? 31.787 0.637 -27.925 1.00 75.06 165 ASP A N 1
ATOM 1237 C CA . ASP A 1 165 ? 33.149 0.232 -28.276 1.00 75.06 165 ASP A CA 1
ATOM 1238 C C . ASP A 1 165 ? 33.582 0.855 -29.617 1.00 75.06 165 ASP A C 1
ATOM 1240 O O . ASP A 1 165 ? 34.632 1.491 -29.712 1.00 75.06 165 ASP A O 1
ATOM 1244 N N . MET A 1 166 ? 32.696 0.835 -30.621 1.00 75.94 166 MET A N 1
ATOM 1245 C CA . MET A 1 166 ? 32.921 1.492 -31.912 1.00 75.94 166 MET A CA 1
ATOM 1246 C C . MET A 1 166 ? 33.093 3.010 -31.763 1.00 75.94 166 MET A C 1
ATOM 1248 O O . MET A 1 166 ? 34.005 3.584 -32.354 1.00 75.94 166 MET A O 1
ATOM 1252 N N . MET A 1 167 ? 32.269 3.676 -30.949 1.00 76.62 167 MET A N 1
ATOM 1253 C CA . MET A 1 167 ? 32.398 5.120 -30.723 1.00 76.62 167 MET A CA 1
ATOM 1254 C C . MET A 1 167 ? 33.678 5.465 -29.957 1.00 76.62 167 MET A C 1
ATOM 1256 O O . MET A 1 167 ? 34.328 6.456 -30.283 1.00 76.62 167 MET A O 1
ATOM 1260 N N . THR A 1 168 ? 34.095 4.638 -28.995 1.00 75.12 168 THR A N 1
ATOM 1261 C CA . THR A 1 168 ? 35.356 4.841 -28.262 1.00 75.12 168 THR A CA 1
ATOM 1262 C C . THR A 1 168 ? 36.561 4.669 -29.191 1.00 75.12 168 THR A C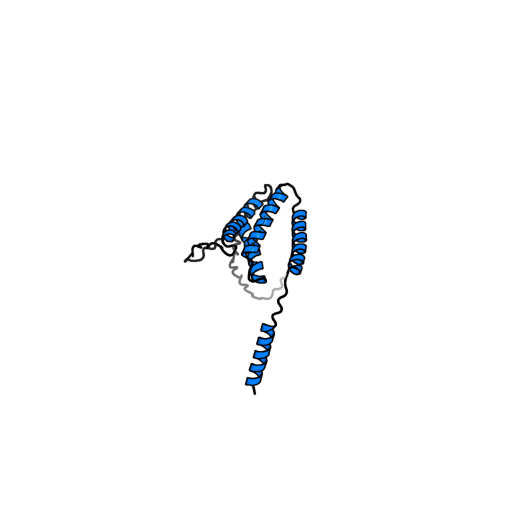 1
ATOM 1264 O O . THR A 1 168 ? 37.480 5.492 -29.170 1.00 75.12 168 THR A O 1
ATOM 1267 N N . HIS A 1 169 ? 36.528 3.670 -30.076 1.00 76.94 169 HIS A N 1
ATOM 1268 C CA . HIS A 1 169 ? 37.546 3.481 -31.107 1.00 76.94 169 HIS A CA 1
ATOM 1269 C C . HIS A 1 169 ? 37.600 4.646 -32.108 1.00 76.94 169 HIS A C 1
ATOM 1271 O O . HIS A 1 169 ? 38.688 5.141 -32.402 1.00 76.94 169 HIS A O 1
ATOM 1277 N N . VAL A 1 170 ? 36.451 5.141 -32.582 1.00 75.88 170 VAL A N 1
ATOM 1278 C CA . VAL A 1 170 ? 36.378 6.294 -33.501 1.00 75.88 170 VAL A CA 1
ATOM 1279 C C . VAL A 1 170 ? 36.875 7.586 -32.837 1.00 75.88 170 VAL A C 1
ATOM 1281 O O . VAL A 1 170 ? 37.579 8.371 -33.473 1.00 75.88 170 VAL A O 1
ATOM 1284 N N . ILE A 1 171 ? 36.559 7.809 -31.556 1.00 71.69 171 ILE A N 1
ATOM 1285 C CA . ILE A 1 171 ? 37.032 8.978 -30.796 1.00 71.69 171 ILE A CA 1
ATOM 1286 C C . ILE A 1 171 ? 38.555 8.935 -30.603 1.00 71.69 171 ILE A C 1
ATOM 1288 O O . ILE A 1 171 ? 39.206 9.967 -30.756 1.00 71.69 171 ILE A O 1
ATOM 1292 N N . ASN A 1 172 ? 39.134 7.765 -30.310 1.00 66.75 172 ASN A N 1
ATOM 1293 C CA . ASN A 1 172 ? 40.588 7.622 -30.181 1.00 66.75 172 ASN A CA 1
ATOM 1294 C C . ASN A 1 172 ? 41.320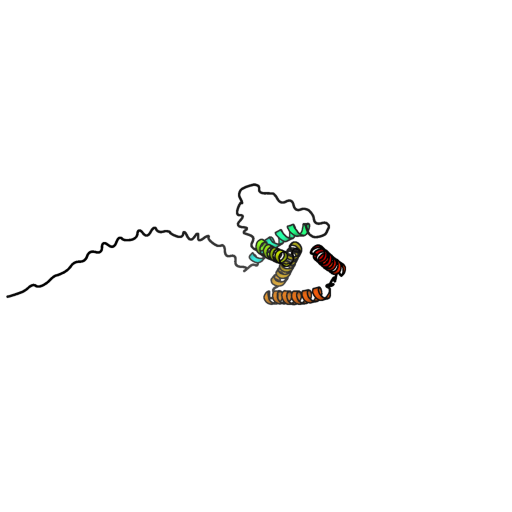 7.775 -31.520 1.00 66.75 172 ASN A C 1
ATOM 1296 O O . ASN A 1 172 ? 42.407 8.344 -31.547 1.00 66.75 172 ASN A O 1
ATOM 1300 N N . TRP A 1 173 ? 40.722 7.338 -32.632 1.00 55.97 173 TRP A N 1
ATOM 1301 C CA . TRP A 1 173 ? 41.325 7.493 -33.959 1.00 55.97 173 TRP A CA 1
ATOM 1302 C C . TRP A 1 173 ? 41.354 8.954 -34.433 1.00 55.97 173 TRP A C 1
ATOM 1304 O O . TRP A 1 173 ? 42.278 9.359 -35.123 1.00 55.97 173 TRP A O 1
ATOM 1314 N N . LYS A 1 174 ? 40.389 9.780 -34.006 1.00 54.81 174 LYS A N 1
ATOM 1315 C CA . LYS A 1 174 ? 40.355 11.231 -34.281 1.00 54.81 174 LYS A CA 1
ATOM 1316 C C . LYS A 1 174 ? 41.320 12.072 -33.429 1.00 54.81 174 LYS A C 1
ATOM 1318 O O . LYS A 1 174 ? 41.336 13.292 -33.580 1.00 54.81 174 LYS A O 1
ATOM 1323 N N . ARG A 1 175 ? 42.055 11.456 -32.496 1.00 52.69 175 ARG A N 1
ATOM 1324 C CA . ARG A 1 175 ? 43.016 12.122 -31.596 1.00 52.69 175 ARG A CA 1
ATOM 1325 C C . ARG A 1 175 ? 44.484 11.890 -32.015 1.00 52.69 175 ARG A C 1
ATOM 1327 O O . ARG A 1 175 ? 45.380 12.331 -31.302 1.00 52.69 175 ARG A O 1
ATOM 1334 N N . ILE A 1 176 ? 44.715 11.229 -33.152 1.00 51.28 176 ILE A N 1
ATOM 1335 C CA . ILE A 1 176 ? 46.011 11.076 -33.840 1.00 51.28 176 ILE A CA 1
ATOM 1336 C C . ILE A 1 176 ? 45.989 11.975 -35.076 1.00 51.28 176 ILE A C 1
ATOM 1338 O O . ILE A 1 176 ? 47.027 12.615 -35.343 1.00 51.28 176 ILE A O 1
#

Sequence (176 aa):
MASSLSALPFSDRTFRKKPSSSNFFLRARAAAKEVHFNRDGSVTKKLQAGADMVAKLLGVTLGPKGRNVVLQNKYGPPKIVNDENVGVKLVRQAGAKTNDLAGDGSTTSIILAHGLITEGIKVVSAGTNPIQVARGIERTAKALVLELRSMSRKIVSYLVYMFTDMMTHVINWKRI

InterPro domains:
  IPR001844 Chaperonin Cpn60/GroEL [PTHR45633] (27-155)
  IPR002423 Chaperonin Cpn60/GroEL/TCP-1 family [PF00118] (54-154)
  IPR027413 GroEL-like equatorial domain superfamily [G3DSA:1.10.560.10] (36-153)
  IPR027413 GroEL-like equatorial domain superfamily [SSF48592] (40-154)

Foldseek 3Di:
DDDDDDDDDDDDDDDDDDDDPPPPPPPPPPDDDDDDDCPPVPVLVLLLVLLVVVLVQLVQQDDPNRDDDDDDDPPDDDPPCVPPRPNVVVLQVQLVVCCVPPVDCSSVSSNVVSVLSVVLVVCVVVVDDSVVVVVVVVVVVVVVVVVVVVVDDDDDDPPVVVVVVVVVVVVVVVVD

Secondary structure (DSSP, 8-state):
----------------PPP-----------PPPP---TTSSHHHHHHHHHHHHHHHHHHTT-STTPPP-------SS--------HHHHHHHHHHHHHHHHHSS-HHHHHHHHHHHHHHHHHHHHTT--HHHHHHHHHHHHHHHHHHHHHHPPP---HHHHHHHHHHHHHHHHTT-

Radius of gyration: 34.48 Å; chains: 1; bounding box: 60×71×116 Å